Protein AF-A0A7Y8D2J5-F1 (afdb_monomer_lite)

pLDDT: mean 86.87, std 14.88, range [48.44, 98.44]

Secondary structure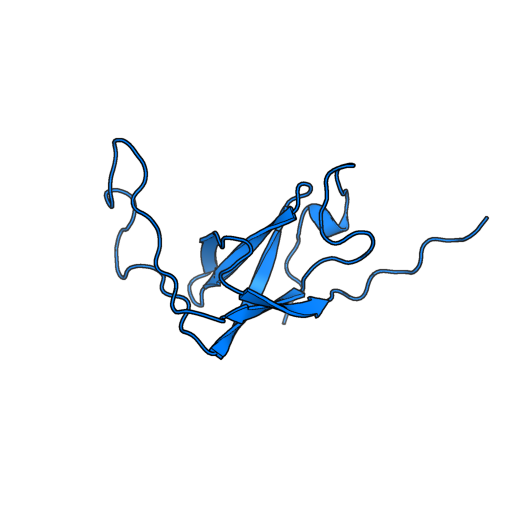 (DSSP, 8-state):
-PPP--HHHH---TT-TTTT--EEEEEESS-EEPPPBTTTBTTT--SSPPEE-TT-EEEEEE-TT--EEEE-TTS-EEEE-TTSEEEEEE--PPPPP--

Structure (mmCIF, N/CA/C/O backbone):
data_AF-A0A7Y8D2J5-F1
#
_entry.id   AF-A0A7Y8D2J5-F1
#
loop_
_atom_site.group_PDB
_atom_site.id
_atom_site.type_symbol
_atom_site.label_atom_id
_atom_site.label_alt_id
_atom_site.label_comp_id
_atom_site.label_asym_id
_atom_site.label_entity_id
_atom_site.label_seq_id
_atom_site.pdbx_PDB_ins_code
_atom_site.Cartn_x
_atom_site.Cartn_y
_atom_site.Cartn_z
_atom_site.occupancy
_atom_site.B_iso_or_equiv
_atom_site.auth_seq_id
_atom_site.auth_comp_id
_atom_site.auth_asym_id
_atom_site.auth_atom_id
_atom_site.pdbx_PDB_model_num
ATOM 1 N N . MET A 1 1 ? -3.248 15.518 -7.721 1.00 48.44 1 MET A N 1
ATOM 2 C CA . MET A 1 1 ? -2.424 14.984 -6.617 1.00 48.44 1 MET A CA 1
ATOM 3 C C . MET A 1 1 ? -1.033 14.760 -7.167 1.00 48.44 1 MET A C 1
ATOM 5 O O . MET A 1 1 ? -0.920 14.163 -8.229 1.00 48.44 1 MET A O 1
ATOM 9 N N . SER A 1 2 ? -0.006 15.314 -6.529 1.00 55.00 2 SER A N 1
ATOM 10 C CA . SER A 1 2 ? 1.392 15.062 -6.893 1.00 55.00 2 SER A CA 1
ATOM 11 C C . SER A 1 2 ? 1.669 13.563 -6.758 1.00 55.00 2 SER A C 1
ATOM 13 O O . SER A 1 2 ? 1.264 12.969 -5.760 1.00 55.00 2 SER A O 1
ATOM 15 N N . SER A 1 3 ? 2.315 12.950 -7.753 1.00 72.12 3 SER A N 1
ATOM 16 C CA . SER A 1 3 ? 2.708 11.539 -7.671 1.00 72.12 3 SER A CA 1
ATOM 17 C C . SER A 1 3 ? 3.631 11.331 -6.471 1.00 72.12 3 SER A C 1
ATOM 19 O O . SER A 1 3 ? 4.551 12.121 -6.255 1.00 72.12 3 SER A O 1
ATOM 21 N N . VAL A 1 4 ? 3.387 10.280 -5.691 1.00 85.19 4 VAL A N 1
ATOM 22 C CA . VAL A 1 4 ? 4.283 9.859 -4.608 1.00 85.19 4 VAL A CA 1
ATOM 23 C C . VAL A 1 4 ? 5.593 9.387 -5.229 1.00 85.19 4 VAL A C 1
ATOM 25 O O . VAL A 1 4 ? 5.576 8.583 -6.160 1.00 85.19 4 VAL A O 1
ATOM 28 N N . ASP A 1 5 ? 6.721 9.884 -4.722 1.00 90.06 5 ASP A N 1
ATOM 29 C CA . ASP A 1 5 ? 8.037 9.433 -5.165 1.00 90.06 5 ASP A CA 1
ATOM 30 C C . ASP A 1 5 ? 8.421 8.121 -4.460 1.00 90.06 5 ASP A C 1
ATOM 32 O O . ASP A 1 5 ? 8.712 8.081 -3.257 1.00 90.06 5 ASP A O 1
ATOM 36 N N . CYS A 1 6 ? 8.359 7.025 -5.210 1.00 93.81 6 CYS A N 1
ATOM 37 C CA . CYS A 1 6 ? 8.622 5.668 -4.744 1.00 93.81 6 CYS A CA 1
ATOM 38 C C . CYS A 1 6 ? 9.987 5.200 -5.269 1.00 93.81 6 CYS A C 1
ATOM 40 O O . CYS A 1 6 ? 10.198 5.243 -6.480 1.00 93.81 6 CYS A O 1
ATOM 42 N N . PRO A 1 7 ? 10.887 4.648 -4.432 1.00 96.12 7 PRO A N 1
ATOM 43 C CA . PRO A 1 7 ? 12.132 4.045 -4.910 1.00 96.12 7 PRO A CA 1
ATOM 44 C C . PRO A 1 7 ? 11.921 3.007 -6.019 1.00 96.12 7 PRO A C 1
ATOM 46 O O . PRO A 1 7 ? 12.714 2.949 -6.953 1.00 96.12 7 PRO A O 1
ATOM 49 N N . ALA A 1 8 ? 10.816 2.253 -5.965 1.00 96.19 8 ALA A N 1
ATOM 50 C CA . ALA A 1 8 ? 10.440 1.284 -6.993 1.00 96.19 8 ALA A CA 1
ATOM 51 C C . ALA A 1 8 ? 10.182 1.892 -8.388 1.00 96.19 8 ALA A C 1
ATOM 53 O O . ALA A 1 8 ? 10.233 1.164 -9.377 1.00 96.19 8 ALA A O 1
ATOM 54 N N . LEU A 1 9 ? 9.907 3.200 -8.494 1.00 94.44 9 LEU A N 1
ATOM 55 C CA . LEU A 1 9 ? 9.770 3.890 -9.787 1.00 94.44 9 LEU A CA 1
ATOM 56 C C . LEU A 1 9 ? 11.122 4.064 -10.483 1.00 94.44 9 LEU A C 1
ATOM 58 O O . LEU A 1 9 ? 11.178 4.093 -11.708 1.00 94.44 9 LEU A O 1
ATOM 62 N N . HIS A 1 10 ? 12.200 4.158 -9.704 1.00 93.19 10 HIS A N 1
ATOM 63 C CA . HIS A 1 10 ? 13.555 4.389 -10.207 1.00 93.19 10 HIS A CA 1
ATOM 64 C C . HIS A 1 10 ? 14.344 3.090 -10.331 1.00 93.19 10 HIS A C 1
ATOM 66 O O . HIS A 1 10 ? 15.103 2.906 -11.277 1.00 93.19 10 HIS A O 1
ATOM 72 N N . HIS A 1 11 ? 14.172 2.184 -9.368 1.00 94.00 11 HIS A N 1
ATOM 73 C CA . HIS A 1 11 ? 14.895 0.923 -9.303 1.00 94.00 11 HIS A CA 1
ATOM 74 C C . HIS A 1 11 ? 14.091 -0.141 -8.552 1.00 94.00 11 HIS A C 1
ATOM 76 O O . HIS A 1 11 ? 13.536 0.121 -7.482 1.00 94.00 11 HIS A O 1
ATOM 82 N N . ARG A 1 12 ? 14.091 -1.368 -9.078 1.00 95.00 12 ARG A N 1
ATOM 83 C CA . ARG A 1 12 ? 13.456 -2.547 -8.479 1.00 95.00 12 ARG A CA 1
ATOM 84 C C . ARG A 1 12 ? 14.495 -3.643 -8.344 1.00 95.00 12 ARG A C 1
ATOM 86 O O . ARG A 1 12 ? 15.228 -3.9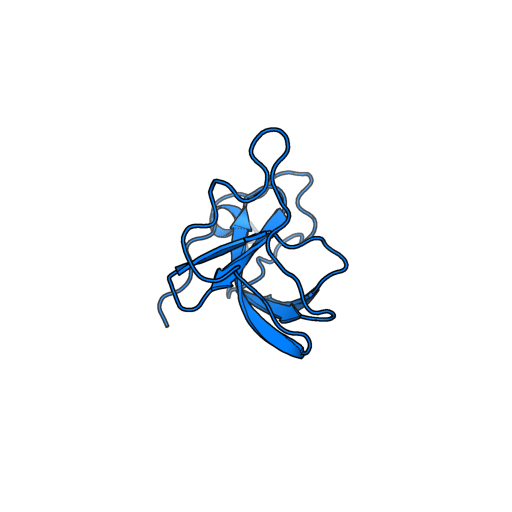04 -9.291 1.00 95.00 12 ARG A O 1
ATOM 93 N N . ASP A 1 13 ? 14.542 -4.236 -7.162 1.00 96.38 13 ASP A N 1
ATOM 94 C CA . ASP A 1 13 ? 15.383 -5.390 -6.884 1.00 96.38 13 ASP A CA 1
ATOM 95 C C . ASP A 1 13 ? 14.889 -6.626 -7.657 1.00 96.38 13 ASP A C 1
ATOM 97 O O . ASP A 1 13 ? 13.723 -6.693 -8.052 1.00 96.38 13 ASP A O 1
ATOM 101 N N . GLU A 1 14 ? 15.756 -7.621 -7.848 1.00 94.75 14 GLU A N 1
ATOM 102 C CA . GLU A 1 14 ? 15.405 -8.885 -8.509 1.00 94.75 14 GLU A CA 1
ATOM 103 C C . GLU A 1 14 ? 14.237 -9.600 -7.808 1.00 94.75 14 GLU A C 1
ATOM 105 O O . GLU A 1 14 ? 13.386 -10.206 -8.456 1.00 94.75 14 GLU A O 1
ATOM 110 N N . SER A 1 15 ? 14.150 -9.467 -6.482 1.00 94.75 15 SER A N 1
ATOM 111 C CA . SER A 1 15 ? 13.089 -10.054 -5.656 1.00 94.75 15 SER A CA 1
ATOM 112 C C . SER A 1 15 ? 11.769 -9.266 -5.651 1.00 94.75 15 SER A C 1
ATOM 114 O O . SER A 1 15 ? 10.825 -9.644 -4.952 1.00 94.75 15 SER A O 1
ATOM 116 N N . TYR A 1 16 ? 11.672 -8.170 -6.412 1.00 97.19 16 TYR A N 1
ATOM 117 C CA . TYR A 1 16 ? 10.512 -7.284 -6.394 1.00 97.19 16 TYR A CA 1
ATOM 118 C C . TYR A 1 16 ? 9.219 -7.993 -6.859 1.00 97.19 16 TYR A C 1
ATOM 120 O O . TYR A 1 16 ? 9.128 -8.453 -8.001 1.00 97.19 16 TYR A O 1
ATOM 128 N N . PRO A 1 17 ? 8.157 -8.033 -6.031 1.00 96.75 17 PRO A N 1
ATOM 129 C CA . PRO A 1 17 ? 7.025 -8.938 -6.241 1.00 96.75 17 PRO A CA 1
ATOM 130 C C . PRO A 1 17 ? 6.009 -8.450 -7.282 1.00 96.75 17 PRO A C 1
ATOM 132 O O . PRO A 1 17 ? 5.157 -9.223 -7.716 1.00 96.75 17 PRO A O 1
ATOM 135 N N . PHE A 1 18 ? 6.066 -7.180 -7.695 1.00 95.62 18 PHE A N 1
ATOM 136 C CA . PHE A 1 18 ? 5.083 -6.596 -8.618 1.00 95.62 18 PHE A CA 1
ATOM 137 C C . PHE A 1 18 ? 5.577 -6.508 -10.073 1.00 95.62 18 PHE A C 1
ATOM 139 O O . PHE A 1 18 ? 4.915 -5.911 -10.932 1.00 95.62 18 PHE A O 1
ATOM 146 N N . GLY A 1 19 ? 6.730 -7.120 -10.364 1.00 93.19 19 GLY A N 1
ATOM 147 C CA . GLY A 1 19 ? 7.344 -7.135 -11.688 1.00 93.19 19 GLY A CA 1
ATOM 148 C C . GLY A 1 19 ? 7.562 -5.725 -12.238 1.00 93.19 19 GLY A C 1
ATOM 149 O O . GLY A 1 19 ? 8.118 -4.851 -11.575 1.00 93.19 19 GLY A O 1
ATOM 150 N N . ASN A 1 20 ? 7.076 -5.479 -13.457 1.00 91.44 20 ASN A N 1
ATOM 151 C CA . ASN A 1 20 ? 7.308 -4.216 -14.158 1.00 91.44 20 ASN A CA 1
ATOM 152 C C . ASN A 1 20 ? 6.354 -3.073 -13.777 1.00 91.44 20 ASN A C 1
ATOM 154 O O . ASN A 1 20 ? 6.428 -2.013 -14.397 1.00 91.44 20 ASN A O 1
ATOM 158 N N . ARG A 1 21 ? 5.515 -3.221 -12.746 1.00 95.00 21 ARG A N 1
ATOM 159 C CA . ARG A 1 21 ? 4.571 -2.181 -12.303 1.00 95.00 21 ARG A CA 1
ATOM 160 C C . ARG A 1 21 ? 4.863 -1.743 -10.872 1.00 95.00 21 ARG A C 1
ATOM 162 O O . ARG A 1 21 ? 5.381 -2.532 -10.095 1.00 95.00 21 ARG A O 1
ATOM 169 N N . VAL A 1 22 ? 4.496 -0.513 -10.518 1.00 96.62 22 VAL A N 1
ATOM 170 C CA . VAL A 1 22 ? 4.617 0.004 -9.145 1.00 96.62 22 VAL A CA 1
ATOM 171 C C . VAL A 1 22 ? 3.227 0.381 -8.631 1.00 96.62 22 VAL A C 1
ATOM 173 O O . VAL A 1 22 ? 2.529 1.118 -9.334 1.00 96.62 22 VAL A O 1
ATOM 176 N N . PRO A 1 23 ? 2.790 -0.125 -7.463 1.00 97.38 23 PRO A N 1
ATOM 177 C CA . PRO A 1 23 ? 1.502 0.249 -6.880 1.00 97.38 23 PRO A CA 1
ATOM 178 C C . PRO A 1 23 ? 1.402 1.762 -6.657 1.00 97.38 23 PRO A C 1
ATOM 180 O O . PRO A 1 23 ? 2.335 2.357 -6.123 1.00 97.38 23 PRO A O 1
ATOM 183 N N . CYS A 1 24 ? 0.277 2.361 -7.053 1.00 96.62 24 CYS A N 1
ATOM 184 C CA . CYS A 1 24 ? -0.040 3.778 -6.833 1.00 96.62 24 CYS A CA 1
ATOM 185 C C . CYS A 1 24 ? -1.077 3.936 -5.716 1.00 96.62 24 CYS A C 1
ATOM 187 O O . CYS A 1 24 ? -0.882 4.708 -4.774 1.00 96.62 24 CYS A O 1
ATOM 189 N N . THR A 1 25 ? -2.148 3.140 -5.779 1.00 97.56 25 THR A N 1
ATOM 190 C CA . THR A 1 25 ? -3.139 3.016 -4.708 1.00 97.56 25 THR A CA 1
ATOM 191 C C . THR A 1 25 ? -3.385 1.560 -4.359 1.00 97.56 25 THR A C 1
ATOM 193 O O . THR A 1 25 ? -3.236 0.660 -5.190 1.00 97.56 25 THR A O 1
ATOM 196 N N . VAL A 1 26 ? -3.801 1.331 -3.118 1.00 98.31 26 VAL A N 1
ATOM 197 C CA . VAL A 1 26 ? -4.247 0.021 -2.643 1.00 98.31 26 VAL A CA 1
ATOM 198 C C . VAL A 1 26 ? -5.600 0.142 -1.971 1.00 98.31 26 VAL A C 1
ATOM 200 O O . VAL A 1 26 ? -5.890 1.161 -1.343 1.00 98.31 26 VAL A O 1
ATOM 203 N N . ARG A 1 27 ? -6.405 -0.911 -2.071 1.00 98.38 27 ARG A N 1
ATOM 204 C CA . ARG A 1 27 ? -7.648 -1.071 -1.324 1.00 98.38 27 ARG A CA 1
ATOM 205 C C . ARG A 1 27 ? -7.407 -2.005 -0.147 1.00 98.38 27 ARG A C 1
ATOM 207 O O . ARG A 1 27 ? -6.905 -3.112 -0.319 1.00 98.38 27 ARG A O 1
ATOM 214 N N . MET A 1 28 ? -7.791 -1.576 1.048 1.00 98.44 28 MET A N 1
ATOM 215 C CA . MET A 1 28 ? -7.624 -2.382 2.257 1.00 98.44 28 MET A CA 1
ATOM 216 C C . MET A 1 28 ? -8.606 -3.558 2.278 1.00 98.44 28 MET A C 1
ATOM 218 O O . MET A 1 28 ? -9.813 -3.351 2.126 1.00 98.44 28 MET A O 1
ATOM 222 N N . VAL A 1 29 ? -8.125 -4.776 2.545 1.00 98.12 29 VAL A N 1
ATOM 223 C CA . VAL A 1 29 ? -8.996 -5.958 2.741 1.00 98.12 29 VAL A CA 1
ATOM 224 C C . VAL A 1 29 ? -9.321 -6.218 4.213 1.00 98.12 29 VAL A C 1
ATOM 226 O O . VAL A 1 29 ? -10.285 -6.915 4.520 1.00 98.12 29 VAL A O 1
ATOM 229 N N . LYS A 1 30 ? -8.574 -5.601 5.136 1.00 96.94 30 LYS A N 1
ATOM 230 C CA . LYS A 1 30 ? -8.854 -5.563 6.580 1.00 96.94 30 LYS A CA 1
ATOM 231 C C . LYS A 1 30 ? -8.432 -4.218 7.174 1.00 96.94 30 LYS A C 1
ATOM 233 O O . LYS A 1 30 ? -7.678 -3.478 6.552 1.00 96.94 30 LYS A O 1
ATOM 238 N N . THR A 1 31 ? -8.928 -3.893 8.367 1.00 96.44 31 THR A N 1
ATOM 239 C CA . THR A 1 31 ? -8.469 -2.703 9.097 1.00 96.44 31 THR A CA 1
ATOM 240 C C . THR A 1 31 ? -7.089 -2.977 9.685 1.00 96.44 31 THR A C 1
ATOM 242 O O . THR A 1 31 ? -6.922 -3.949 10.420 1.00 96.44 31 THR A O 1
ATOM 245 N N . VAL A 1 32 ? -6.120 -2.121 9.368 1.00 94.56 32 VAL A N 1
ATOM 246 C CA . VAL A 1 32 ? -4.725 -2.222 9.815 1.00 94.56 32 VAL A CA 1
ATOM 247 C C . VAL A 1 32 ? -4.406 -1.048 10.728 1.00 94.56 32 VAL A C 1
ATOM 249 O O . VAL A 1 32 ? -4.730 0.098 10.412 1.00 94.56 32 VAL A O 1
ATOM 252 N N . 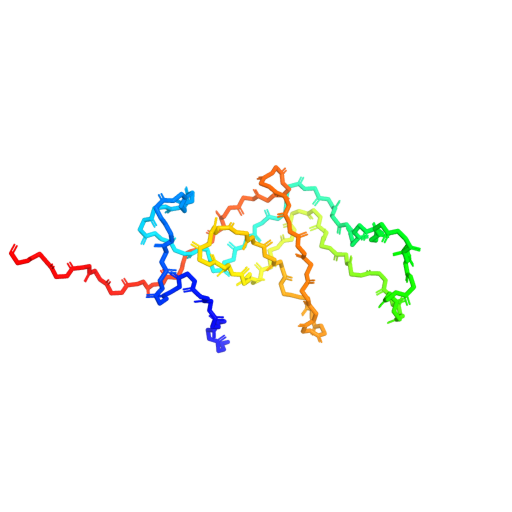LEU A 1 33 ? -3.764 -1.341 11.855 1.00 91.44 33 LEU A N 1
ATOM 253 C CA . LEU A 1 33 ? -3.213 -0.354 12.776 1.00 91.44 33 LEU A CA 1
ATOM 254 C C . LEU A 1 33 ? -1.691 -0.480 12.779 1.00 91.44 33 LEU A C 1
ATOM 256 O O . LEU A 1 33 ? -1.156 -1.539 12.456 1.00 91.44 33 LEU A O 1
ATOM 260 N N . ALA A 1 34 ? -0.996 0.589 13.164 1.00 83.25 34 ALA A N 1
ATOM 261 C CA . ALA A 1 34 ? 0.444 0.519 13.383 1.00 83.25 34 ALA A CA 1
ATOM 262 C C . ALA A 1 34 ? 0.787 -0.555 14.433 1.00 83.25 34 ALA A C 1
ATOM 264 O O . ALA A 1 34 ? 0.302 -0.501 15.566 1.00 83.25 34 ALA A O 1
ATOM 265 N N . ASP A 1 35 ? 1.639 -1.511 14.054 1.00 73.44 35 ASP A N 1
ATOM 266 C CA . ASP A 1 35 ? 2.160 -2.517 14.978 1.00 73.44 35 ASP A CA 1
ATOM 267 C C . ASP A 1 35 ? 3.100 -1.847 16.007 1.00 73.44 35 ASP A C 1
ATOM 269 O O . ASP A 1 35 ? 3.903 -0.978 15.645 1.00 73.44 35 ASP A O 1
ATOM 273 N N . PRO A 1 36 ? 3.054 -2.246 17.292 1.00 66.88 36 PRO A N 1
ATOM 274 C CA . PRO A 1 36 ? 4.040 -1.808 18.270 1.00 66.88 36 PRO A CA 1
ATOM 275 C C . PRO A 1 36 ? 5.426 -2.335 17.880 1.00 66.88 36 PRO A C 1
ATOM 277 O O . PRO A 1 36 ? 5.603 -3.523 17.605 1.00 66.88 36 PRO A O 1
ATOM 280 N N . MET A 1 37 ? 6.436 -1.467 17.894 1.00 63.88 37 MET A N 1
ATOM 281 C CA . MET A 1 37 ? 7.803 -1.887 17.595 1.00 63.88 37 MET A CA 1
ATOM 282 C C . MET A 1 37 ? 8.406 -2.686 18.766 1.00 63.88 37 MET A C 1
ATOM 284 O O . MET A 1 37 ? 8.146 -2.365 19.934 1.00 63.88 37 MET A O 1
ATOM 288 N N . PRO A 1 38 ? 9.264 -3.691 18.496 1.00 53.97 38 PRO A N 1
ATOM 289 C CA . PRO A 1 38 ? 10.001 -4.393 19.545 1.00 53.97 38 PRO A CA 1
ATOM 290 C C . PRO A 1 38 ? 10.794 -3.406 20.416 1.00 53.97 38 PRO A C 1
ATOM 292 O O . PRO A 1 38 ? 11.362 -2.454 19.892 1.00 53.97 38 PRO A O 1
ATOM 295 N N . VAL A 1 39 ? 10.866 -3.645 21.732 1.00 63.94 39 VAL A N 1
ATOM 296 C CA . VAL A 1 39 ? 11.587 -2.837 22.752 1.00 63.94 39 VAL A CA 1
ATOM 297 C C . VAL A 1 39 ? 10.904 -1.524 23.158 1.00 63.94 39 VAL A C 1
ATOM 299 O O . VAL A 1 39 ? 10.918 -1.167 24.331 1.00 63.94 39 VAL A O 1
ATOM 302 N N . ILE A 1 40 ? 10.274 -0.825 22.223 1.00 59.81 40 ILE A N 1
ATOM 303 C CA . ILE A 1 40 ? 9.757 0.546 22.409 1.00 59.81 40 ILE A CA 1
ATOM 304 C C . ILE A 1 40 ? 8.225 0.620 22.391 1.00 59.81 40 ILE A C 1
ATOM 306 O O . ILE A 1 40 ? 7.651 1.655 22.730 1.00 59.81 40 ILE A O 1
ATOM 310 N N . GLY A 1 41 ? 7.553 -0.482 22.043 1.00 64.94 41 GLY A N 1
ATOM 311 C CA . GLY A 1 41 ? 6.099 -0.592 22.024 1.00 64.94 41 GLY A CA 1
ATOM 312 C C . GLY A 1 41 ? 5.469 0.486 21.144 1.00 64.94 41 GLY A C 1
ATOM 313 O O . GLY A 1 41 ? 5.844 0.656 19.985 1.00 64.94 41 GLY A O 1
ATOM 314 N N . TYR A 1 42 ? 4.542 1.246 21.722 1.00 62.88 42 TYR A N 1
ATOM 315 C CA . TYR A 1 42 ? 3.908 2.405 21.087 1.00 62.88 42 TYR A CA 1
ATOM 316 C C . TYR A 1 42 ? 4.619 3.733 21.386 1.00 62.88 42 TYR A C 1
ATOM 318 O O . TYR A 1 42 ? 4.071 4.788 21.093 1.00 62.88 42 TYR A O 1
ATOM 326 N N . GLY A 1 43 ? 5.824 3.720 21.966 1.00 58.91 43 GLY A N 1
ATOM 327 C CA . GLY A 1 43 ? 6.520 4.929 22.426 1.00 58.91 43 GLY A CA 1
ATOM 328 C C . GLY A 1 43 ? 6.831 5.961 21.333 1.00 58.91 43 GLY A C 1
ATOM 329 O O . GLY A 1 43 ? 7.118 7.109 21.652 1.00 58.91 43 GLY A O 1
ATOM 330 N N . TYR A 1 44 ? 6.736 5.573 20.058 1.00 60.53 44 TYR A N 1
ATOM 331 C CA . TYR A 1 44 ? 6.894 6.456 18.895 1.00 60.53 44 TYR A CA 1
ATOM 332 C C . TYR A 1 44 ? 5.556 6.932 18.316 1.00 60.53 44 TYR A C 1
ATOM 334 O O . TYR A 1 44 ? 5.543 7.817 17.463 1.00 60.53 44 TYR A O 1
ATOM 342 N N . ILE A 1 45 ? 4.426 6.380 18.774 1.00 63.81 45 ILE A N 1
ATOM 343 C CA . ILE A 1 45 ? 3.098 6.855 18.389 1.00 63.81 45 ILE A CA 1
ATOM 344 C C . ILE A 1 45 ? 2.738 8.031 19.291 1.00 63.81 45 ILE A C 1
ATOM 346 O O . ILE A 1 45 ? 2.126 7.887 20.348 1.00 63.81 45 ILE A O 1
ATOM 350 N N . THR A 1 46 ? 3.138 9.226 18.873 1.00 61.38 46 THR A N 1
ATOM 351 C CA . THR A 1 46 ? 2.657 10.466 19.478 1.00 61.38 46 THR A CA 1
ATOM 352 C C . THR A 1 46 ? 1.362 10.882 18.779 1.00 61.38 46 THR A C 1
ATOM 354 O O . THR A 1 46 ? 1.402 11.309 17.627 1.00 61.38 46 THR A O 1
ATOM 357 N N . GLY A 1 47 ? 0.217 10.759 19.456 1.00 68.56 47 GLY A N 1
ATOM 358 C CA . GLY A 1 47 ? -1.099 11.120 18.909 1.00 68.56 47 GLY A CA 1
ATOM 359 C C . GLY A 1 47 ? -1.977 9.911 18.569 1.00 68.56 47 GLY A C 1
ATOM 360 O O . GLY A 1 47 ? -1.852 8.855 19.186 1.00 68.56 47 GLY A O 1
ATOM 361 N N . ASN A 1 48 ? -2.905 10.078 17.621 1.00 73.69 48 ASN A N 1
ATOM 362 C CA . ASN A 1 48 ? -3.794 8.995 17.197 1.00 73.69 48 ASN A CA 1
ATOM 363 C C . ASN A 1 48 ? -2.999 7.897 16.481 1.00 73.69 48 ASN A C 1
ATOM 365 O O . ASN A 1 48 ? -2.151 8.190 15.644 1.00 73.69 48 ASN A O 1
ATOM 369 N N . VAL A 1 49 ? -3.312 6.634 16.775 1.00 80.62 49 VAL A N 1
ATOM 370 C CA . VAL A 1 49 ? -2.697 5.484 16.100 1.00 80.62 49 VAL A CA 1
ATOM 371 C C . VAL A 1 49 ? -3.073 5.511 14.612 1.00 80.62 49 VAL A C 1
ATOM 373 O O . VAL A 1 49 ? -4.271 5.488 14.300 1.00 80.62 49 VAL A O 1
ATOM 376 N N . PRO A 1 50 ? -2.096 5.525 13.684 1.00 85.94 50 PRO A N 1
ATOM 377 C CA . PRO A 1 50 ? -2.372 5.416 12.258 1.00 85.94 50 PRO A CA 1
ATOM 378 C C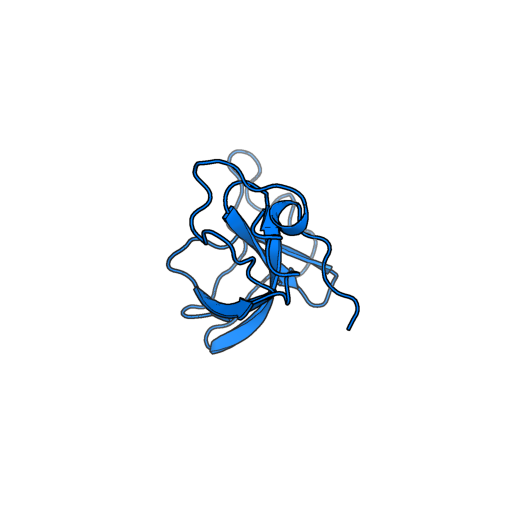 . PRO A 1 50 ? -3.227 4.183 11.971 1.00 85.94 50 PRO A C 1
ATOM 380 O O . PRO A 1 50 ? -2.864 3.070 12.354 1.00 85.94 50 PRO A O 1
ATOM 383 N N . THR A 1 51 ? -4.377 4.397 11.330 1.00 92.06 51 THR A N 1
ATOM 384 C CA . THR A 1 51 ? -5.365 3.349 11.060 1.00 92.06 51 THR A CA 1
ATOM 385 C C . THR A 1 51 ? -5.814 3.417 9.605 1.00 92.06 51 THR A C 1
ATOM 387 O O . THR A 1 51 ? -6.472 4.378 9.208 1.00 92.06 51 THR A O 1
ATOM 390 N N . ALA A 1 52 ? -5.496 2.387 8.822 1.00 95.31 52 ALA A N 1
ATOM 391 C CA . ALA A 1 52 ? -6.033 2.195 7.478 1.00 95.31 52 ALA A CA 1
ATOM 392 C C . ALA A 1 52 ? -7.268 1.291 7.561 1.00 95.31 52 ALA A C 1
ATOM 394 O O . ALA A 1 52 ? -7.176 0.125 7.943 1.00 95.31 52 ALA A O 1
ATOM 395 N N . VAL A 1 53 ? -8.446 1.838 7.262 1.00 96.50 53 VAL A N 1
ATOM 396 C CA . VAL A 1 53 ? -9.727 1.147 7.469 1.00 96.50 53 VAL A CA 1
ATOM 397 C C . VAL A 1 53 ? -10.043 0.225 6.291 1.00 96.50 53 VAL A C 1
ATOM 399 O O . VAL A 1 53 ? -9.808 0.582 5.138 1.00 96.50 53 VAL A O 1
ATOM 402 N N . ILE A 1 54 ? -10.619 -0.949 6.575 1.00 98.06 54 ILE A N 1
ATOM 403 C CA . ILE A 1 54 ? -11.099 -1.901 5.562 1.00 98.06 54 ILE A CA 1
ATOM 404 C C . ILE A 1 54 ? -11.927 -1.223 4.456 1.00 98.06 54 ILE A C 1
ATOM 406 O O . ILE A 1 54 ? -12.718 -0.315 4.709 1.00 98.06 54 ILE A O 1
ATOM 410 N N . SER A 1 55 ? -11.775 -1.707 3.221 1.00 97.31 55 SER A N 1
ATOM 411 C CA . SER A 1 55 ? -12.427 -1.223 1.996 1.00 97.31 55 SER A CA 1
ATOM 412 C C . SER A 1 55 ? -12.108 0.210 1.574 1.00 97.31 55 SER A C 1
ATOM 414 O O . SER A 1 55 ? -12.538 0.605 0.491 1.00 97.31 55 SER A O 1
ATOM 416 N N . GLN A 1 56 ? -11.359 0.981 2.365 1.00 97.94 56 GLN A N 1
ATOM 417 C CA . GLN A 1 56 ? -10.860 2.278 1.926 1.00 97.94 56 GLN A CA 1
ATOM 418 C C . GLN A 1 56 ? -9.658 2.107 1.000 1.00 97.94 56 GLN A C 1
ATOM 420 O O . GLN A 1 56 ? -8.894 1.144 1.109 1.00 97.94 56 GLN A O 1
ATOM 425 N N . THR A 1 57 ? -9.504 3.070 0.098 1.00 98.00 57 THR A N 1
ATOM 426 C CA . THR A 1 57 ? -8.365 3.157 -0.811 1.00 98.00 57 THR A CA 1
ATOM 427 C C . THR A 1 57 ? -7.385 4.198 -0.293 1.00 98.00 57 THR A C 1
ATOM 429 O O . THR A 1 57 ? -7.789 5.310 0.048 1.00 98.00 57 THR A O 1
ATOM 432 N N . PHE A 1 58 ? -6.099 3.855 -0.276 1.00 96.94 58 PHE A N 1
ATOM 433 C CA . PHE A 1 58 ? -5.026 4.757 0.128 1.00 96.94 58 PHE A CA 1
ATOM 434 C C . PHE A 1 58 ? -3.977 4.891 -0.979 1.00 96.94 58 PHE A C 1
ATOM 436 O O . PHE A 1 58 ? -3.659 3.893 -1.633 1.00 96.94 58 PHE A O 1
ATOM 443 N N . PRO A 1 59 ? -3.405 6.093 -1.183 1.00 97.25 59 PRO A N 1
ATOM 444 C CA . PRO A 1 59 ? -2.154 6.220 -1.918 1.00 97.25 59 PRO A CA 1
ATOM 445 C C . PRO A 1 59 ? -1.041 5.492 -1.162 1.00 97.25 59 PRO A C 1
ATOM 447 O O . PRO A 1 59 ? -1.033 5.470 0.073 1.00 97.25 59 PRO A O 1
ATOM 450 N N . VAL A 1 60 ? -0.094 4.911 -1.895 1.00 97.56 60 VAL A N 1
ATOM 451 C CA . VAL A 1 60 ? 0.990 4.132 -1.290 1.00 97.56 60 VAL A CA 1
ATOM 452 C C . VAL A 1 60 ? 2.371 4.598 -1.702 1.00 97.56 60 VAL A C 1
ATOM 454 O O . VAL A 1 60 ? 2.593 5.135 -2.783 1.00 97.56 60 VAL A O 1
ATOM 457 N N . TRP A 1 61 ? 3.317 4.353 -0.805 1.00 97.25 61 TRP A N 1
ATOM 458 C CA . TRP A 1 61 ? 4.739 4.403 -1.077 1.00 97.25 61 TRP A CA 1
ATOM 459 C C . TRP A 1 61 ? 5.285 2.976 -1.156 1.00 97.25 61 TRP A C 1
ATOM 461 O O . TRP A 1 61 ? 5.014 2.170 -0.265 1.00 97.25 61 TRP A O 1
ATOM 471 N N . THR A 1 62 ? 6.069 2.670 -2.194 1.00 97.44 62 THR A N 1
ATOM 472 C CA . THR A 1 62 ? 6.655 1.335 -2.398 1.00 97.44 62 THR A CA 1
ATOM 473 C C . THR A 1 62 ? 8.174 1.420 -2.530 1.00 97.44 62 THR A C 1
ATOM 475 O O . THR A 1 62 ? 8.692 2.132 -3.396 1.00 97.44 62 THR A O 1
ATOM 478 N N . ASN A 1 63 ? 8.909 0.687 -1.689 1.00 97.19 63 ASN A N 1
ATOM 479 C CA . ASN A 1 63 ? 10.371 0.618 -1.789 1.00 97.19 63 ASN A CA 1
ATOM 480 C C . ASN A 1 63 ? 10.834 -0.338 -2.909 1.00 97.19 63 ASN A C 1
ATOM 482 O O . ASN A 1 63 ? 10.041 -1.102 -3.454 1.00 97.19 63 ASN A O 1
ATOM 486 N N . SER A 1 64 ? 12.132 -0.338 -3.231 1.00 97.44 64 SER A N 1
ATOM 487 C CA . SER A 1 64 ? 12.700 -1.161 -4.315 1.00 97.44 64 SER A CA 1
ATOM 488 C C . SER A 1 64 ? 12.597 -2.677 -4.102 1.00 97.44 64 SER A C 1
ATOM 490 O O . SER A 1 64 ? 12.729 -3.416 -5.069 1.00 97.44 64 SER A O 1
ATOM 492 N N . TYR A 1 65 ? 12.326 -3.134 -2.876 1.00 97.31 65 TYR A N 1
ATOM 493 C CA . TYR A 1 65 ? 12.127 -4.548 -2.528 1.00 97.31 65 TYR A CA 1
ATOM 494 C C . TYR A 1 65 ? 10.641 -4.946 -2.476 1.00 97.31 65 TYR A C 1
ATOM 496 O O . TYR A 1 65 ? 10.315 -6.098 -2.214 1.00 97.31 65 TYR A O 1
ATOM 504 N N . GLY A 1 66 ? 9.718 -4.005 -2.707 1.00 97.50 66 GLY A N 1
ATOM 505 C CA . GLY A 1 66 ? 8.279 -4.275 -2.731 1.00 97.50 66 GLY A CA 1
ATOM 506 C C . GLY A 1 66 ? 7.554 -4.118 -1.402 1.00 97.50 66 GLY A C 1
ATOM 507 O O . GLY A 1 66 ? 6.373 -4.446 -1.336 1.00 97.50 66 GLY A O 1
ATOM 508 N N . ALA A 1 67 ? 8.198 -3.595 -0.358 1.00 97.50 67 ALA A N 1
ATOM 509 C CA . ALA A 1 67 ? 7.475 -3.219 0.852 1.00 97.50 67 ALA A CA 1
ATOM 510 C C . ALA A 1 67 ? 6.568 -2.017 0.557 1.00 97.50 67 ALA A C 1
ATOM 512 O O . ALA A 1 67 ? 7.031 -1.003 0.021 1.00 97.50 67 ALA A O 1
ATOM 513 N N . VAL A 1 68 ? 5.293 -2.142 0.925 1.00 97.88 68 VAL A N 1
ATOM 514 C CA . VAL A 1 68 ? 4.242 -1.154 0.670 1.00 97.88 68 VAL A CA 1
ATOM 515 C C . VAL A 1 68 ? 3.862 -0.469 1.977 1.00 97.88 68 VAL A C 1
ATOM 517 O O . VAL A 1 68 ? 3.725 -1.118 3.013 1.00 97.88 68 VAL A O 1
ATOM 520 N N . ALA A 1 69 ? 3.673 0.847 1.928 1.00 97.12 69 ALA A N 1
ATOM 521 C CA . ALA A 1 69 ? 3.113 1.611 3.032 1.00 97.12 69 ALA A CA 1
ATOM 522 C C . ALA A 1 69 ? 1.987 2.529 2.549 1.00 97.12 69 ALA A C 1
ATOM 524 O O . ALA A 1 69 ? 2.181 3.290 1.599 1.00 97.12 69 ALA A O 1
ATOM 525 N N . ALA A 1 70 ? 0.839 2.495 3.227 1.00 97.00 70 ALA A N 1
ATOM 526 C CA . ALA A 1 70 ? -0.221 3.479 3.042 1.00 97.00 70 ALA A CA 1
ATOM 527 C C . ALA A 1 70 ? 0.255 4.852 3.519 1.00 97.00 70 ALA A C 1
ATOM 529 O O . ALA A 1 70 ? 0.863 4.973 4.585 1.00 97.00 70 ALA A O 1
ATOM 530 N N . ILE A 1 71 ? -0.024 5.885 2.729 1.00 95.06 71 ILE A N 1
ATOM 531 C CA . ILE A 1 71 ? 0.226 7.272 3.110 1.00 95.06 71 ILE A CA 1
ATOM 532 C C . ILE A 1 71 ? -1.042 7.812 3.758 1.00 95.06 71 ILE A C 1
ATOM 534 O O . ILE A 1 71 ? -2.097 7.917 3.129 1.00 95.06 71 ILE A O 1
ATOM 538 N N . MET A 1 72 ? -0.922 8.134 5.038 1.00 91.88 72 MET A N 1
ATOM 539 C CA . MET A 1 72 ? -2.003 8.626 5.875 1.00 91.88 72 MET A CA 1
ATOM 540 C C . MET A 1 72 ? -2.318 10.100 5.560 1.00 91.88 72 MET A C 1
ATOM 542 O O . MET A 1 72 ? -1.472 10.803 4.999 1.00 91.88 72 MET A O 1
ATOM 546 N N . PRO A 1 73 ? -3.509 10.613 5.932 1.00 89.38 73 PRO A N 1
ATOM 547 C CA . PRO A 1 73 ? -3.885 12.007 5.671 1.00 89.38 73 PRO A CA 1
ATOM 548 C C . PRO A 1 73 ? -2.941 13.057 6.276 1.00 89.38 73 PRO A C 1
ATOM 550 O O . PRO A 1 73 ? -2.853 14.168 5.761 1.00 89.38 73 PRO A O 1
ATOM 553 N N . ASP A 1 74 ? -2.236 12.715 7.354 1.00 85.69 74 ASP A N 1
ATOM 554 C CA . ASP A 1 74 ? -1.229 13.554 8.015 1.00 85.69 74 ASP A CA 1
ATOM 555 C C . ASP A 1 74 ? 0.188 13.394 7.421 1.00 85.69 74 ASP A C 1
ATOM 557 O O . ASP A 1 74 ? 1.144 13.996 7.907 1.00 85.69 74 ASP A O 1
ATOM 561 N N . GLY A 1 75 ? 0.332 12.593 6.361 1.00 87.19 75 GLY A N 1
ATOM 562 C CA . GLY A 1 75 ? 1.597 12.309 5.688 1.00 87.19 75 GLY A CA 1
ATOM 563 C C . GLY A 1 75 ? 2.428 11.198 6.333 1.00 87.19 75 GLY A C 1
ATOM 564 O O . GLY A 1 75 ? 3.466 10.829 5.774 1.00 87.19 75 GLY A O 1
ATOM 565 N N . GLN A 1 76 ? 1.995 10.633 7.466 1.00 88.31 76 GLN A N 1
ATOM 566 C CA . GLN A 1 76 ? 2.649 9.461 8.044 1.00 88.31 76 GLN A CA 1
ATOM 567 C C . GLN A 1 76 ? 2.501 8.240 7.130 1.00 88.31 76 GLN A C 1
ATOM 569 O O . GLN A 1 76 ? 1.612 8.165 6.282 1.00 88.31 76 GLN A O 1
ATOM 574 N N . ARG A 1 77 ? 3.392 7.259 7.300 1.00 91.50 77 ARG A N 1
ATOM 575 C CA . ARG A 1 77 ? 3.379 6.014 6.528 1.00 91.50 77 ARG A CA 1
ATOM 576 C C . ARG A 1 77 ? 3.052 4.841 7.437 1.00 91.50 77 ARG A C 1
ATOM 578 O O . ARG A 1 77 ? 3.737 4.636 8.435 1.00 91.50 77 ARG A O 1
ATOM 585 N N . LEU A 1 78 ? 2.049 4.060 7.057 1.00 93.81 78 LEU A N 1
ATOM 586 C CA . LEU A 1 78 ? 1.673 2.818 7.722 1.00 93.81 78 LEU A CA 1
ATOM 587 C C . LEU A 1 78 ? 2.104 1.638 6.850 1.00 93.81 78 LEU A C 1
ATOM 589 O O . LEU A 1 78 ? 1.556 1.443 5.768 1.00 93.81 78 LEU A O 1
ATOM 593 N N . GLY A 1 79 ? 3.107 0.882 7.301 1.00 94.81 79 GLY A N 1
ATOM 594 C CA . GLY A 1 79 ? 3.565 -0.319 6.600 1.00 94.81 79 GLY A CA 1
ATOM 595 C C . GLY A 1 79 ? 2.464 -1.374 6.531 1.00 94.81 79 GLY A C 1
ATOM 596 O O . GLY A 1 79 ? 1.764 -1.586 7.517 1.00 94.81 79 GLY A O 1
ATOM 597 N N . LEU A 1 80 ? 2.325 -2.017 5.373 1.00 96.56 80 LEU A N 1
ATOM 598 C CA . LEU A 1 80 ? 1.302 -3.025 5.112 1.00 96.56 80 LEU A CA 1
ATOM 599 C C . LEU A 1 80 ? 1.944 -4.379 4.811 1.00 96.56 80 LEU A C 1
ATOM 601 O O . LEU A 1 80 ? 2.938 -4.461 4.082 1.00 96.56 80 LEU A O 1
ATOM 605 N N . LYS A 1 81 ? 1.346 -5.451 5.328 1.00 95.94 81 LYS A N 1
ATOM 606 C CA . LYS A 1 81 ? 1.691 -6.825 4.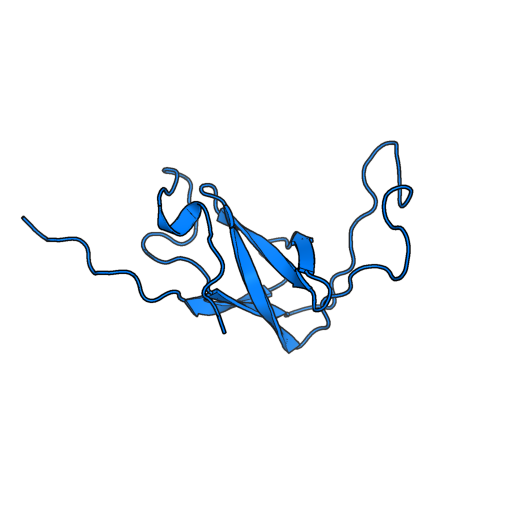940 1.00 95.94 81 LYS A CA 1
ATOM 607 C C . LYS A 1 81 ? 0.965 -7.201 3.634 1.00 95.94 81 LYS A C 1
ATOM 609 O O . LYS A 1 81 ? -0.061 -6.604 3.299 1.00 95.94 81 LYS A O 1
ATOM 614 N N . PRO A 1 82 ? 1.476 -8.182 2.869 1.00 95.50 82 PRO A N 1
ATOM 615 C CA . PRO A 1 82 ? 0.887 -8.547 1.578 1.00 95.50 82 PRO A CA 1
ATOM 616 C C . PRO A 1 82 ? -0.576 -9.013 1.641 1.00 95.50 82 PRO A C 1
ATOM 618 O O . PRO A 1 82 ? -1.290 -8.883 0.657 1.00 95.50 82 PRO A O 1
ATOM 621 N N . ASP A 1 83 ? -1.030 -9.551 2.776 1.00 96.94 83 ASP A N 1
ATOM 622 C CA . ASP A 1 83 ? -2.397 -10.050 2.976 1.00 96.94 83 ASP A CA 1
ATOM 623 C C . ASP A 1 83 ? -3.390 -8.969 3.442 1.00 96.94 83 ASP A C 1
ATOM 625 O O . ASP A 1 83 ? -4.545 -9.275 3.734 1.00 96.94 83 ASP A O 1
ATOM 629 N N . GLU A 1 84 ? -2.957 -7.711 3.574 1.00 97.94 84 GLU A N 1
ATOM 630 C CA . GLU A 1 84 ? -3.781 -6.641 4.159 1.00 97.94 84 GLU A CA 1
ATOM 631 C C . GLU A 1 84 ? -4.401 -5.709 3.121 1.00 97.94 84 GLU A C 1
ATOM 633 O O . GLU A 1 84 ? -5.291 -4.918 3.452 1.00 97.94 84 GLU A O 1
ATOM 638 N N . PHE A 1 85 ? -3.986 -5.833 1.862 1.00 98.31 85 PHE A N 1
ATOM 639 C CA . PHE A 1 85 ? -4.459 -4.994 0.774 1.00 98.31 85 PHE A CA 1
ATOM 640 C C . PHE A 1 85 ? -4.500 -5.725 -0.569 1.00 98.31 85 PHE A C 1
ATOM 642 O O . PHE A 1 85 ? -3.839 -6.737 -0.781 1.00 98.31 85 PHE A O 1
ATOM 649 N N . GLU A 1 86 ? -5.233 -5.134 -1.505 1.00 98.31 86 GLU A N 1
ATOM 650 C CA . GLU A 1 86 ? -5.165 -5.422 -2.934 1.00 98.31 86 GLU A CA 1
ATOM 651 C C . GLU A 1 86 ? -4.669 -4.172 -3.667 1.00 98.31 86 GLU A C 1
ATOM 653 O O . GLU A 1 86 ? -5.013 -3.048 -3.292 1.00 98.31 86 GLU A O 1
ATOM 658 N N . VAL A 1 87 ? -3.847 -4.337 -4.709 1.00 98.06 87 VAL A N 1
ATOM 659 C CA . VAL A 1 87 ? -3.438 -3.193 -5.538 1.00 98.06 87 VAL A CA 1
ATOM 660 C C . VAL A 1 87 ? -4.631 -2.736 -6.370 1.00 98.06 87 VAL A C 1
ATOM 662 O O . VAL A 1 87 ? -5.176 -3.513 -7.150 1.00 98.06 87 VAL A O 1
ATOM 665 N N . ASP A 1 88 ? -5.012 -1.473 -6.202 1.00 97.44 88 ASP A N 1
ATOM 666 C CA . ASP A 1 88 ? -6.182 -0.867 -6.840 1.00 97.44 88 ASP A CA 1
ATOM 667 C C . ASP A 1 88 ? -5.783 -0.154 -8.139 1.00 97.44 88 ASP A C 1
ATOM 669 O O . ASP A 1 88 ? -6.351 -0.406 -9.201 1.00 97.44 88 ASP A O 1
ATOM 673 N N . THR A 1 89 ? -4.721 0.657 -8.093 1.00 97.00 89 THR A N 1
ATOM 674 C CA . THR A 1 89 ? -4.144 1.291 -9.286 1.00 97.00 89 THR A CA 1
ATOM 675 C C . THR A 1 89 ? -2.623 1.199 -9.307 1.00 97.00 89 THR A C 1
ATOM 677 O O . THR A 1 89 ? -1.958 1.031 -8.281 1.00 97.00 89 THR A O 1
ATOM 680 N N . TRP A 1 90 ? -2.063 1.333 -10.505 1.00 96.06 90 TRP A N 1
ATOM 681 C CA . TRP A 1 90 ? -0.630 1.282 -10.774 1.00 96.06 90 TRP A CA 1
ATOM 682 C C . TRP A 1 90 ? -0.152 2.645 -11.268 1.00 96.06 90 TRP A C 1
ATOM 684 O O . TRP A 1 90 ? -0.920 3.379 -11.884 1.00 96.06 90 TRP A O 1
ATOM 694 N N . HIS A 1 91 ? 1.110 2.983 -11.012 1.00 92.69 91 HIS A N 1
ATOM 695 C CA . HIS A 1 91 ? 1.719 4.151 -11.638 1.00 92.69 91 HIS A CA 1
ATOM 696 C C . HIS A 1 91 ? 1.861 3.935 -13.149 1.00 92.69 91 HIS A C 1
ATOM 698 O O . HIS A 1 91 ? 2.277 2.858 -13.588 1.00 92.69 91 HIS A O 1
ATOM 704 N N . ASP A 1 92 ? 1.583 4.984 -13.922 1.00 85.94 92 ASP A N 1
ATOM 705 C CA . ASP A 1 92 ? 1.880 5.027 -15.350 1.0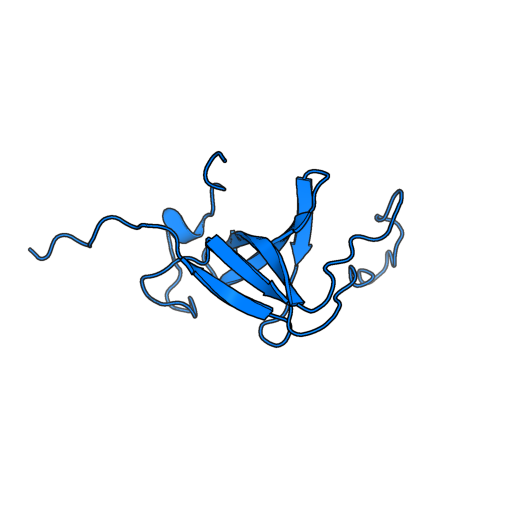0 85.94 92 ASP A CA 1
ATOM 706 C C . ASP A 1 92 ? 3.397 5.108 -15.541 1.00 85.94 92 ASP A C 1
ATOM 708 O O . ASP A 1 92 ? 4.020 6.156 -15.358 1.00 85.94 92 ASP A O 1
ATOM 712 N N . LEU A 1 93 ? 4.007 3.970 -15.866 1.00 77.88 93 LEU A N 1
ATOM 713 C CA . LEU A 1 93 ? 5.426 3.887 -16.183 1.00 77.88 93 LEU A CA 1
ATOM 714 C C . LEU A 1 93 ? 5.618 3.987 -17.699 1.00 77.88 93 LEU A C 1
ATOM 716 O O . LEU A 1 93 ? 4.885 3.324 -18.441 1.00 77.88 93 LEU A O 1
ATOM 720 N N . PRO A 1 94 ? 6.605 4.760 -18.186 1.00 69.38 94 PRO A N 1
ATOM 721 C CA . PRO A 1 94 ? 6.974 4.700 -19.591 1.00 69.38 94 PRO A CA 1
ATOM 722 C C . PRO A 1 94 ? 7.384 3.261 -19.933 1.00 69.38 94 PRO A C 1
ATOM 724 O O . PRO A 1 94 ? 8.127 2.621 -19.185 1.00 69.38 94 PRO A O 1
ATOM 727 N N . LEU A 1 95 ? 6.857 2.736 -21.042 1.00 59.06 95 LEU A N 1
ATOM 728 C CA . LEU A 1 95 ? 7.188 1.391 -21.512 1.00 59.06 95 LEU A CA 1
ATOM 729 C C . LEU A 1 95 ? 8.711 1.278 -21.703 1.00 59.06 95 LEU A C 1
ATOM 731 O O . LEU A 1 95 ? 9.322 2.225 -22.215 1.00 59.06 95 LEU A O 1
ATOM 735 N N . PRO A 1 96 ? 9.335 0.149 -21.319 1.00 57.50 96 PRO A N 1
ATOM 736 C CA . PRO A 1 96 ? 10.738 -0.066 -21.635 1.00 57.50 96 PRO A CA 1
ATOM 737 C C . PRO A 1 96 ? 10.908 0.008 -23.155 1.00 57.50 96 PRO A C 1
ATOM 739 O O . PRO A 1 96 ? 10.120 -0.581 -23.899 1.00 57.50 96 PRO A O 1
ATOM 742 N N . HIS A 1 97 ? 11.905 0.768 -23.614 1.00 53.16 97 HIS A N 1
ATOM 743 C CA . HIS A 1 97 ? 12.302 0.723 -25.017 1.00 53.16 97 HIS A CA 1
ATOM 744 C C . HIS A 1 97 ? 12.766 -0.707 -25.314 1.00 53.16 97 HIS A C 1
ATOM 746 O O . HIS A 1 97 ? 13.658 -1.227 -24.647 1.00 53.16 97 HIS A O 1
ATOM 752 N N . LEU A 1 98 ? 12.082 -1.358 -26.252 1.00 51.47 98 LEU A N 1
ATOM 753 C CA . LEU A 1 98 ? 12.552 -2.590 -26.868 1.00 51.47 98 LEU A CA 1
ATOM 754 C C . LEU A 1 98 ? 13.568 -2.166 -27.932 1.00 51.47 98 LEU A C 1
ATOM 756 O O . LEU A 1 98 ? 13.155 -1.679 -28.984 1.00 51.47 98 LEU A O 1
ATOM 760 N N . ASP A 1 99 ? 14.856 -2.285 -27.614 1.00 51.16 99 ASP A N 1
ATOM 761 C CA . ASP A 1 99 ? 15.935 -2.289 -28.612 1.00 51.16 99 ASP A CA 1
ATOM 762 C C . ASP A 1 99 ? 16.032 -3.667 -29.290 1.00 51.16 99 ASP A C 1
ATOM 764 O O . ASP A 1 99 ? 15.861 -4.693 -28.584 1.00 51.16 99 ASP A O 1
#

Organism: Pseudomonas putida (NCBI:txid303)

Foldseek 3Di:
DPQDDAQLLVAADPQAPPPPWAFFKKAFQAKDWAAQDPPCGCVVVDDDIDIDHHRDMFTWHAYNNGFIWGQGPVRDTGTDDPVGIDRDDTDDHDDPDDD

Sequence (99 aa):
MSSVDCPALHHRDESYPFGNRVPCTVRMVKTVLADPMPVIGYGYITGNVPTAVISQTFPVWTNSYGAVAAIMPDGQRLGLKPDEFEVDTWHDLPLPHLD

Radius of gyration: 14.65 Å; chains: 1; bounding box: 28×25×51 Å